Protein AF-A0A850YZL7-F1 (afdb_monomer)

Mean predicted aligned error: 9.6 Å

Secondary structure (DSSP, 8-state):
-EEEE--EEEPSTT-SEEEE-IIIIIHHHHHHHHHHHHHHH-TTSSTT-PPP-EEEE-TT-HHHHHHHHHHHHHHHS---GGG---TTSPPP---PPPP---EE-----

Structure (mmCIF, N/CA/C/O backbone):
data_AF-A0A850YZL7-F1
#
_entry.id   AF-A0A850YZL7-F1
#
loop_
_atom_site.group_PDB
_atom_site.id
_atom_site.type_symbol
_atom_site.label_atom_id
_atom_site.label_alt_id
_atom_site.label_comp_id
_atom_site.label_asym_id
_atom_site.label_entity_id
_atom_site.label_seq_id
_atom_site.pdbx_PDB_ins_code
_atom_site.Cartn_x
_atom_site.Cartn_y
_atom_site.Cartn_z
_atom_site.occupancy
_atom_site.B_iso_or_equiv
_atom_site.auth_seq_id
_atom_site.auth_comp_id
_atom_site.auth_asym_id
_atom_site.auth_atom_id
_atom_site.pdbx_PDB_model_num
ATOM 1 N N . LEU A 1 1 ? 0.136 -0.965 9.111 1.00 85.75 1 LEU A N 1
ATOM 2 C CA . LEU A 1 1 ? 0.917 -1.963 8.338 1.00 85.75 1 LEU A CA 1
ATOM 3 C C . LEU A 1 1 ? 1.498 -1.295 7.098 1.00 85.75 1 LEU A C 1
ATOM 5 O O . LEU A 1 1 ? 0.964 -0.276 6.669 1.00 85.75 1 LEU A O 1
ATOM 9 N N . VAL A 1 2 ? 2.562 -1.847 6.523 1.00 87.75 2 VAL A N 1
ATOM 10 C CA . VAL A 1 2 ? 3.141 -1.375 5.255 1.00 87.75 2 VAL A CA 1
ATOM 11 C C . VAL A 1 2 ? 3.060 -2.473 4.200 1.00 87.75 2 VAL A C 1
ATOM 13 O O . VAL A 1 2 ? 3.329 -3.627 4.516 1.00 87.75 2 VAL A O 1
ATOM 16 N N . GLY A 1 3 ? 2.711 -2.114 2.965 1.00 89.19 3 GLY A N 1
ATOM 17 C CA . GLY A 1 3 ? 2.728 -2.998 1.797 1.00 89.19 3 GLY A CA 1
ATOM 18 C C . GLY A 1 3 ? 3.768 -2.560 0.765 1.00 89.19 3 GLY A C 1
ATOM 19 O O . GLY A 1 3 ? 3.751 -1.404 0.349 1.00 89.19 3 GLY A O 1
ATOM 20 N N . LEU A 1 4 ? 4.646 -3.467 0.334 1.00 88.12 4 LEU A N 1
ATOM 21 C CA . LEU A 1 4 ? 5.636 -3.251 -0.726 1.00 88.12 4 LEU A CA 1
ATOM 22 C C . LEU A 1 4 ? 5.259 -4.080 -1.960 1.00 88.12 4 LEU A C 1
ATOM 24 O O . LEU A 1 4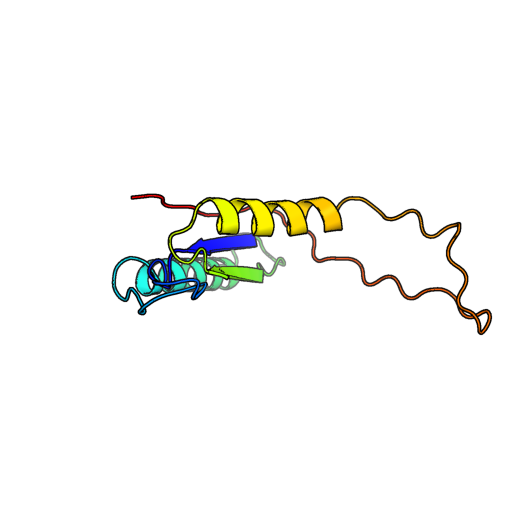 ? 5.424 -5.304 -1.966 1.00 88.12 4 LEU A O 1
ATOM 28 N N . PHE A 1 5 ? 4.785 -3.419 -3.018 1.00 88.00 5 PHE A N 1
ATOM 29 C CA . PHE A 1 5 ? 4.348 -4.092 -4.247 1.00 88.00 5 PHE A CA 1
ATOM 30 C C . PHE A 1 5 ? 5.051 -3.527 -5.487 1.00 88.00 5 PHE A C 1
ATOM 32 O O . PHE A 1 5 ? 5.361 -2.339 -5.527 1.00 88.00 5 PHE A O 1
ATOM 39 N N . PRO A 1 6 ? 5.339 -4.347 -6.514 1.00 86.88 6 PRO A N 1
ATOM 40 C CA . PRO A 1 6 ? 5.859 -3.868 -7.792 1.00 86.88 6 PRO A CA 1
ATOM 41 C C . PRO A 1 6 ? 4.695 -3.403 -8.675 1.00 86.88 6 PRO A C 1
ATOM 43 O O . PRO A 1 6 ? 4.264 -4.124 -9.580 1.00 86.88 6 PRO A O 1
ATOM 46 N N . VAL A 1 7 ? 4.148 -2.223 -8.372 1.00 88.94 7 VAL A N 1
ATOM 47 C CA . VAL A 1 7 ? 3.042 -1.622 -9.135 1.00 88.94 7 VAL A CA 1
ATOM 48 C C . VAL A 1 7 ? 3.537 -1.180 -10.506 1.00 88.94 7 VAL A C 1
ATOM 50 O O . VAL A 1 7 ? 2.853 -1.419 -11.501 1.00 88.94 7 VAL A O 1
ATOM 53 N N . HIS A 1 8 ? 4.755 -0.643 -10.576 1.00 88.75 8 HIS A N 1
ATOM 54 C CA . HIS A 1 8 ? 5.428 -0.353 -11.837 1.00 88.75 8 HIS A CA 1
ATOM 55 C C . HIS A 1 8 ? 6.567 -1.343 -12.142 1.00 88.75 8 HIS A C 1
ATOM 57 O O . HIS A 1 8 ? 7.163 -1.998 -11.272 1.00 88.75 8 HIS A O 1
ATOM 63 N N . ALA A 1 9 ? 6.878 -1.466 -13.430 1.00 86.12 9 ALA A N 1
ATOM 64 C CA . ALA A 1 9 ? 8.096 -2.086 -13.920 1.00 86.12 9 ALA A CA 1
ATOM 65 C C . ALA A 1 9 ? 9.323 -1.224 -13.584 1.00 86.12 9 ALA A C 1
ATOM 67 O O . ALA A 1 9 ? 9.211 -0.063 -13.189 1.00 86.12 9 ALA A O 1
ATOM 68 N N . LYS A 1 10 ? 10.513 -1.788 -13.784 1.00 84.88 10 LYS A N 1
ATOM 69 C CA . LYS A 1 10 ? 11.754 -1.020 -13.717 1.00 84.88 10 LYS A CA 1
ATOM 70 C C . LYS A 1 10 ? 11.783 -0.035 -14.8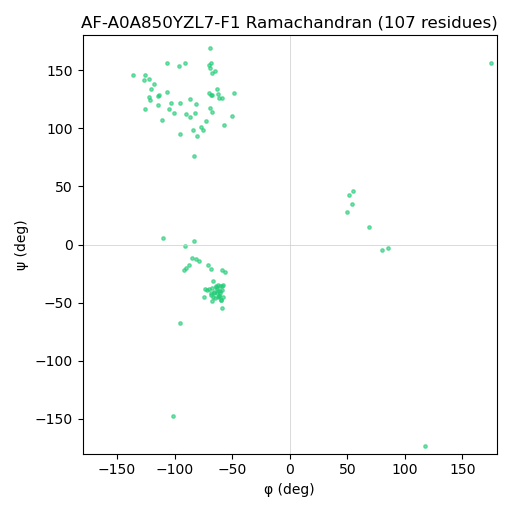88 1.00 84.88 10 LYS A C 1
ATOM 72 O O . LYS A 1 10 ? 11.571 -0.444 -16.025 1.00 84.88 10 LYS A O 1
ATOM 77 N N . GLY A 1 11 ? 12.029 1.243 -14.607 1.00 84.62 11 GLY A N 1
ATOM 78 C CA . GLY A 1 11 ? 12.176 2.255 -15.653 1.00 84.62 11 GLY A CA 1
ATOM 79 C C . GLY A 1 11 ? 13.466 2.079 -16.460 1.00 84.62 11 GLY A C 1
ATOM 80 O O . GLY A 1 11 ? 14.458 1.527 -15.974 1.00 84.62 11 GLY A O 1
ATOM 81 N N . GLU A 1 12 ? 13.457 2.559 -17.703 1.00 86.06 12 GLU A N 1
ATOM 82 C CA . GLU A 1 12 ? 14.641 2.617 -18.564 1.00 86.06 12 GLU A CA 1
ATOM 83 C C . GLU A 1 12 ? 15.380 3.955 -18.423 1.00 86.06 12 GLU A C 1
ATOM 85 O O . GLU A 1 12 ? 14.787 4.975 -18.077 1.00 86.06 12 GLU A O 1
ATOM 90 N N . ARG A 1 13 ? 16.682 3.973 -18.746 1.00 81.75 13 ARG A N 1
ATOM 91 C CA . ARG A 1 13 ? 17.477 5.204 -18.959 1.00 81.75 13 ARG A CA 1
ATOM 92 C C . ARG A 1 13 ? 17.380 6.247 -17.830 1.00 81.75 13 ARG A C 1
ATOM 94 O O . ARG A 1 13 ? 17.286 7.442 -18.082 1.00 81.75 13 ARG A O 1
ATOM 101 N N . GLY A 1 14 ? 17.433 5.794 -16.578 1.00 76.75 14 GLY A N 1
ATOM 102 C CA . GLY A 1 14 ? 17.444 6.673 -15.401 1.00 76.75 14 GLY A CA 1
ATOM 103 C C . GLY A 1 14 ? 16.061 7.111 -14.915 1.00 76.75 14 GLY A C 1
ATOM 104 O O . GLY A 1 14 ? 15.973 7.741 -13.863 1.00 76.75 14 GLY A O 1
ATOM 105 N N . VAL A 1 15 ? 14.982 6.728 -15.606 1.00 84.19 15 VAL A N 1
ATOM 106 C CA . VAL A 1 15 ? 13.620 6.913 -15.098 1.00 84.19 15 VAL A CA 1
ATOM 107 C C . VAL A 1 15 ? 13.401 5.958 -13.913 1.00 84.19 15 VAL A C 1
ATOM 109 O O . VAL A 1 15 ? 13.714 4.769 -14.021 1.00 84.19 15 VAL A O 1
ATOM 112 N N . PRO A 1 16 ? 12.894 6.440 -12.763 1.00 76.50 16 PRO A N 1
ATOM 113 C CA . PRO A 1 16 ? 12.796 5.630 -11.551 1.00 76.50 16 PRO A CA 1
ATOM 114 C C . PRO A 1 16 ? 11.867 4.417 -11.702 1.00 76.50 16 PRO A C 1
ATOM 116 O O . PRO A 1 16 ? 12.220 3.333 -11.230 1.00 76.50 16 PRO A O 1
ATOM 119 N N . CYS A 1 17 ? 10.745 4.579 -12.411 1.00 87.12 17 CYS A N 1
ATOM 120 C CA . CYS A 1 17 ? 9.693 3.577 -12.587 1.00 87.12 17 CYS A CA 1
ATOM 121 C C . CYS A 1 17 ? 9.230 3.531 -14.053 1.00 87.12 17 CYS A C 1
ATOM 123 O O . CYS A 1 17 ? 9.254 4.546 -14.745 1.00 87.12 17 CYS A O 1
ATOM 125 N N . GLY A 1 18 ? 8.872 2.341 -14.531 1.00 87.25 18 GLY A N 1
ATOM 126 C CA . GLY A 1 18 ? 8.415 2.073 -15.897 1.00 87.25 18 GLY A CA 1
ATOM 127 C C . GLY A 1 18 ? 6.897 1.929 -15.978 1.00 87.25 18 GLY A C 1
ATOM 128 O O . GLY A 1 18 ? 6.169 2.554 -15.218 1.00 87.25 18 GLY A O 1
ATOM 129 N N . GLU A 1 19 ? 6.409 1.090 -16.888 1.00 88.62 19 GLU A N 1
ATOM 130 C CA . GLU A 1 19 ? 4.970 0.882 -17.089 1.00 88.62 19 GLU A CA 1
ATOM 131 C C . GLU A 1 19 ? 4.276 0.172 -15.916 1.00 88.62 19 GLU A C 1
ATOM 133 O O . GLU A 1 19 ? 4.890 -0.580 -15.157 1.00 88.62 19 GLU A O 1
ATOM 138 N N . LEU A 1 20 ? 2.962 0.377 -15.799 1.00 86.94 20 LEU A N 1
ATOM 139 C CA . LEU A 1 20 ? 2.116 -0.259 -14.791 1.00 86.94 20 LEU A CA 1
ATOM 140 C C . LEU A 1 20 ? 1.968 -1.771 -15.021 1.00 86.94 20 LEU A C 1
ATOM 142 O O . LEU A 1 20 ? 1.534 -2.225 -16.080 1.00 86.94 20 LEU A O 1
ATOM 146 N N . LYS A 1 21 ? 2.219 -2.558 -13.973 1.00 81.62 21 LYS A N 1
ATOM 147 C CA . LYS A 1 21 ? 2.011 -4.010 -13.934 1.00 81.62 21 LYS A CA 1
ATOM 148 C C . LYS A 1 21 ? 0.646 -4.339 -13.326 1.00 81.62 21 LYS A C 1
ATOM 150 O O . LYS A 1 21 ? 0.509 -4.472 -12.109 1.00 81.62 21 LYS A O 1
ATOM 155 N N . LYS A 1 22 ? -0.359 -4.537 -14.184 1.00 76.69 22 LYS A N 1
ATOM 156 C CA . LYS A 1 22 ? -1.737 -4.853 -13.760 1.00 76.69 22 LYS A CA 1
ATOM 157 C C . LYS A 1 22 ? -1.820 -6.133 -12.918 1.00 76.69 22 LYS A C 1
ATOM 159 O O . LYS A 1 22 ? -2.276 -6.089 -11.783 1.00 76.69 22 LYS A O 1
ATOM 164 N N . GLU A 1 23 ? -1.304 -7.253 -13.421 1.00 71.62 23 GLU A N 1
ATOM 165 C CA . GLU A 1 23 ? -1.561 -8.549 -12.774 1.00 71.62 23 GLU A CA 1
ATOM 166 C C . GLU A 1 23 ? -0.785 -8.781 -11.474 1.00 71.62 23 GLU A C 1
ATOM 168 O O . GLU A 1 23 ? -1.334 -9.253 -10.486 1.00 71.62 23 GLU A O 1
ATOM 173 N N . LYS A 1 24 ? 0.515 -8.471 -11.455 1.00 72.38 24 LYS A N 1
ATOM 174 C CA . LYS A 1 24 ? 1.385 -8.751 -10.298 1.00 72.38 24 LYS A CA 1
ATOM 175 C C . LYS A 1 24 ? 1.474 -7.588 -9.306 1.00 72.38 24 LYS A C 1
ATOM 177 O O . LYS A 1 24 ? 1.856 -7.823 -8.158 1.00 72.38 24 LYS A O 1
ATOM 182 N N . GLY A 1 25 ? 1.179 -6.367 -9.747 1.00 79.06 25 GLY A N 1
ATOM 183 C CA . GLY A 1 25 ? 1.237 -5.156 -8.934 1.00 79.06 25 GLY A CA 1
ATOM 184 C C . GLY A 1 25 ? -0.129 -4.810 -8.359 1.00 79.06 25 GLY A C 1
ATOM 185 O O . GLY A 1 25 ? -0.342 -4.934 -7.154 1.00 79.06 25 GLY A O 1
ATOM 186 N N . ILE A 1 26 ? -1.065 -4.433 -9.236 1.00 86.75 26 ILE A N 1
ATOM 187 C CA . ILE A 1 26 ? -2.383 -3.926 -8.829 1.00 86.75 26 ILE A CA 1
ATOM 188 C C . ILE A 1 26 ? -3.209 -4.988 -8.103 1.00 86.75 26 ILE A C 1
ATOM 190 O O . ILE A 1 26 ? -3.708 -4.694 -7.023 1.00 86.75 26 ILE A O 1
ATOM 194 N N . HIS A 1 27 ? -3.286 -6.227 -8.603 1.00 89.25 27 HIS A N 1
ATOM 195 C CA . HIS A 1 27 ? -4.082 -7.258 -7.916 1.00 89.25 27 HIS A CA 1
ATOM 196 C C . HIS A 1 27 ? -3.588 -7.537 -6.488 1.00 89.25 27 HIS A C 1
ATOM 198 O O . HIS A 1 27 ? -4.388 -7.786 -5.594 1.00 89.25 27 HIS A O 1
ATOM 204 N N . ARG A 1 28 ? -2.270 -7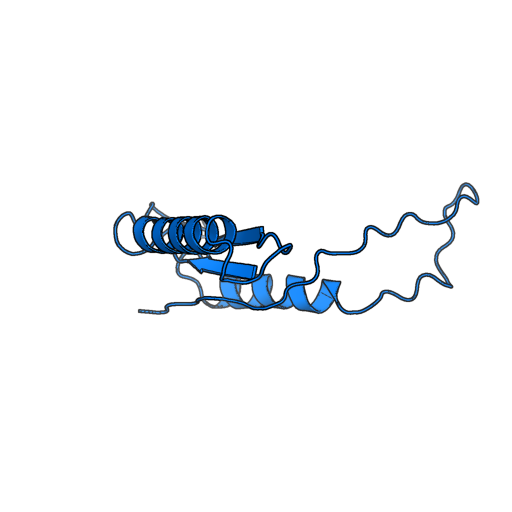.486 -6.242 1.00 87.88 28 ARG A N 1
ATOM 205 C CA . ARG A 1 28 ? -1.712 -7.709 -4.895 1.00 87.88 28 ARG A CA 1
ATOM 206 C C . ARG A 1 28 ? -1.965 -6.527 -3.966 1.00 87.88 28 ARG A C 1
ATOM 208 O O . ARG A 1 28 ? -2.269 -6.728 -2.793 1.00 87.88 28 ARG A O 1
ATOM 215 N N . LEU A 1 29 ? -1.866 -5.315 -4.507 1.00 90.12 29 LEU A N 1
ATOM 216 C CA . LEU A 1 29 ? -2.223 -4.086 -3.807 1.00 90.12 29 LEU A CA 1
ATOM 217 C C . LEU A 1 29 ? -3.700 -4.110 -3.393 1.00 90.12 29 LEU A C 1
ATOM 219 O O . LEU A 1 29 ? -4.017 -3.860 -2.231 1.00 90.12 29 LEU A O 1
ATOM 223 N N . GLU A 1 30 ? -4.589 -4.463 -4.319 1.00 92.06 30 GLU A N 1
ATOM 224 C CA . GLU A 1 30 ? -6.027 -4.557 -4.070 1.00 92.06 30 GLU A CA 1
ATOM 225 C C . GLU A 1 30 ? -6.355 -5.674 -3.074 1.00 92.06 30 GLU A C 1
ATOM 227 O O . GLU A 1 30 ? -7.115 -5.444 -2.138 1.00 92.06 30 GLU A O 1
ATOM 232 N N . ALA A 1 31 ? -5.712 -6.841 -3.189 1.00 91.94 31 ALA A N 1
ATOM 233 C CA . ALA A 1 31 ? -5.881 -7.935 -2.236 1.00 91.94 31 ALA A CA 1
ATOM 234 C C . ALA A 1 31 ? -5.501 -7.530 -0.801 1.00 91.94 31 ALA A C 1
ATOM 236 O O . ALA A 1 31 ? -6.188 -7.910 0.146 1.00 91.94 31 ALA A O 1
ATOM 237 N N . MET A 1 32 ? -4.442 -6.733 -0.622 1.00 91.88 32 MET A N 1
ATOM 238 C CA . MET A 1 32 ? -4.069 -6.216 0.698 1.00 91.88 32 MET A CA 1
ATOM 239 C C . MET A 1 32 ? -5.110 -5.235 1.245 1.00 91.88 32 MET A C 1
ATOM 241 O O . MET A 1 32 ? -5.471 -5.333 2.417 1.00 91.88 32 MET A O 1
ATOM 245 N N . LEU A 1 33 ? -5.594 -4.304 0.416 1.00 93.12 33 LEU A N 1
ATOM 246 C CA . LEU A 1 33 ? -6.645 -3.364 0.818 1.00 93.12 33 LEU A CA 1
ATOM 247 C C . LEU A 1 33 ? -7.929 -4.101 1.197 1.00 93.12 33 LEU A C 1
ATOM 249 O O . LEU A 1 33 ? -8.511 -3.816 2.240 1.00 93.12 33 LEU A O 1
ATOM 253 N N . TYR A 1 34 ? -8.320 -5.083 0.387 1.00 94.44 34 TYR A N 1
ATOM 254 C CA . TYR A 1 34 ? -9.478 -5.925 0.645 1.00 94.44 34 TYR A CA 1
ATOM 255 C C . TYR A 1 34 ? -9.333 -6.687 1.964 1.00 94.44 34 TYR A C 1
ATOM 257 O O . TYR A 1 34 ? -10.234 -6.641 2.794 1.00 94.44 34 TYR A O 1
ATOM 265 N N . ALA A 1 35 ? -8.188 -7.331 2.208 1.00 93.25 35 ALA A N 1
ATOM 266 C CA . ALA A 1 35 ? -7.957 -8.068 3.449 1.00 93.25 35 ALA A CA 1
ATOM 267 C C . ALA A 1 35 ? -8.042 -7.164 4.690 1.00 93.25 35 ALA A C 1
ATOM 269 O O . ALA A 1 35 ? -8.645 -7.542 5.690 1.00 93.25 35 ALA A O 1
ATOM 270 N N . VAL A 1 36 ? -7.475 -5.957 4.624 1.00 93.06 36 VAL A N 1
ATOM 271 C CA . VAL A 1 36 ? -7.532 -4.983 5.728 1.00 93.06 36 VAL A CA 1
ATOM 272 C C . VAL A 1 36 ? -8.957 -4.502 5.971 1.00 93.06 36 VAL A C 1
ATOM 274 O O . VAL A 1 36 ? -9.372 -4.383 7.120 1.00 93.06 36 VAL A O 1
ATOM 277 N N . ASP A 1 37 ? -9.713 -4.255 4.904 1.00 93.69 37 ASP A N 1
ATOM 278 C CA . ASP A 1 37 ? -11.121 -3.880 4.994 1.00 93.69 37 ASP A CA 1
ATOM 279 C C . ASP A 1 37 ? -11.970 -5.001 5.614 1.00 93.69 37 ASP A C 1
ATOM 281 O O . ASP A 1 37 ? -12.793 -4.725 6.483 1.00 93.69 37 ASP A O 1
ATOM 285 N N . GLN A 1 38 ? -11.726 -6.264 5.245 1.00 94.38 38 GLN A N 1
ATOM 286 C CA . GLN A 1 38 ? -12.399 -7.406 5.872 1.00 94.38 38 GLN A CA 1
ATOM 287 C C . GLN A 1 38 ? -12.065 -7.516 7.365 1.00 94.38 38 GLN A C 1
ATOM 289 O O . GLN A 1 38 ? -12.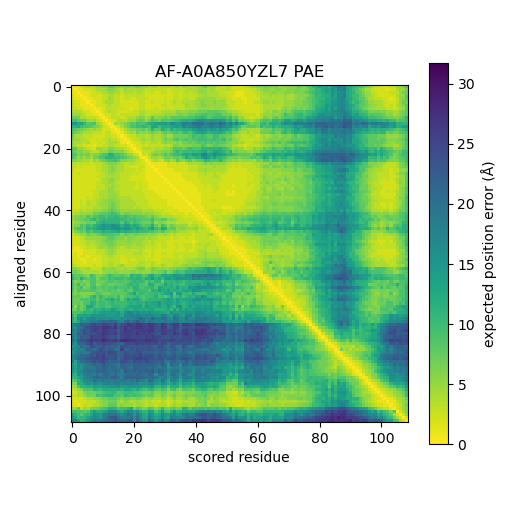980 -7.660 8.168 1.00 94.38 38 GLN A O 1
ATOM 294 N N . ILE A 1 39 ? -10.791 -7.372 7.752 1.00 92.75 39 ILE A N 1
ATOM 295 C CA . ILE A 1 39 ? -10.387 -7.410 9.169 1.00 92.75 39 ILE A CA 1
ATOM 296 C C . ILE A 1 39 ? -11.051 -6.277 9.958 1.00 92.75 39 ILE A C 1
ATOM 298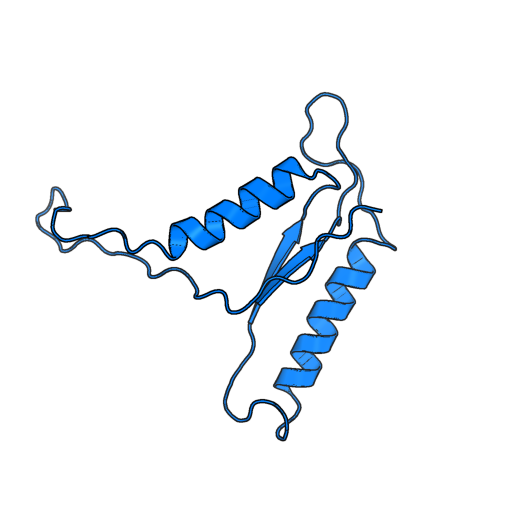 O O . ILE A 1 39 ? -11.568 -6.511 11.039 1.00 92.75 39 ILE A O 1
ATOM 302 N N . ASN A 1 40 ? -11.078 -5.056 9.418 1.00 92.94 40 ASN A N 1
ATOM 303 C CA . ASN A 1 40 ? -11.679 -3.908 10.103 1.00 92.94 40 ASN A CA 1
ATOM 304 C C . ASN A 1 40 ? -13.212 -4.001 10.228 1.00 92.94 40 ASN A C 1
ATOM 306 O O . ASN A 1 40 ? -13.794 -3.292 11.049 1.00 92.94 40 ASN A O 1
ATOM 310 N N . LYS A 1 41 ? -13.869 -4.812 9.389 1.00 92.25 41 LYS A N 1
ATOM 311 C CA . LYS A 1 41 ? -15.322 -5.043 9.414 1.00 92.25 41 LYS A CA 1
ATOM 312 C C . LYS A 1 41 ? -15.731 -6.203 10.314 1.00 92.25 41 LYS A C 1
ATOM 314 O O . LYS A 1 41 ? -16.900 -6.268 10.689 1.00 92.25 41 LYS A O 1
ATOM 319 N N . ASP A 1 42 ? -14.809 -7.106 10.621 1.00 93.19 42 ASP A N 1
ATOM 320 C CA . ASP A 1 42 ? -15.066 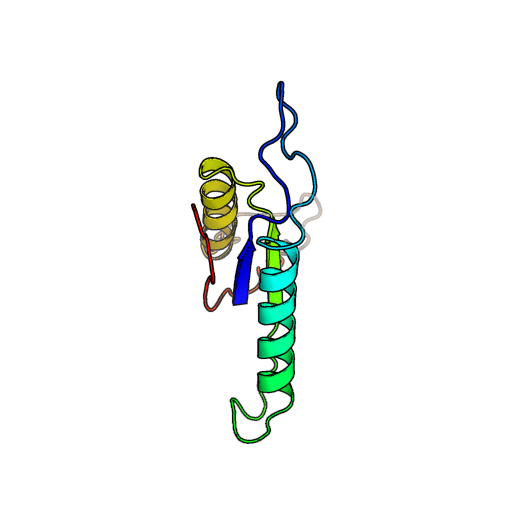-8.272 11.451 1.00 93.19 42 ASP A CA 1
ATOM 321 C C . ASP A 1 42 ? -14.991 -7.888 12.944 1.00 93.19 42 ASP A C 1
ATOM 323 O O . ASP A 1 42 ? -13.920 -7.525 13.430 1.00 93.19 42 ASP A O 1
ATOM 327 N N . PRO A 1 43 ? -16.106 -7.940 13.695 1.00 88.69 43 PRO A N 1
ATOM 328 C CA . PRO A 1 43 ? -16.113 -7.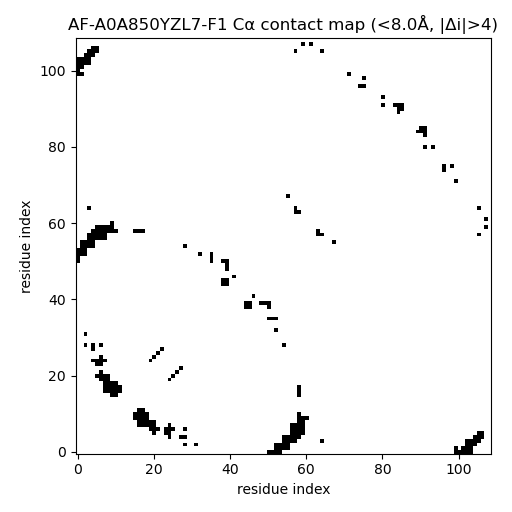587 15.112 1.00 88.69 43 PRO A CA 1
ATOM 329 C C . PRO A 1 43 ? -15.387 -8.611 15.999 1.00 88.69 43 PRO A C 1
ATOM 331 O O . PRO A 1 43 ? -15.032 -8.269 17.129 1.00 88.69 43 PRO A O 1
ATOM 334 N N . ASP A 1 44 ? -15.150 -9.832 15.510 1.00 92.62 44 ASP A N 1
ATOM 335 C CA . ASP A 1 44 ? -14.462 -10.897 16.246 1.00 92.62 44 ASP A CA 1
ATOM 336 C C . ASP A 1 44 ? -12.932 -10.828 16.062 1.00 92.62 44 ASP A C 1
ATOM 338 O O . ASP A 1 44 ? -12.170 -11.374 16.869 1.00 92.62 44 ASP A O 1
ATOM 342 N N . LEU A 1 45 ? -12.454 -10.108 15.039 1.00 86.38 45 LEU A N 1
ATOM 343 C CA . LEU A 1 45 ? -11.034 -9.880 14.772 1.00 86.38 45 LEU A CA 1
ATOM 344 C C . LEU A 1 45 ? -10.621 -8.457 15.164 1.00 86.38 45 LEU A C 1
ATOM 346 O O . LEU A 1 45 ? -11.026 -7.480 14.552 1.00 86.38 45 LEU A O 1
ATOM 350 N N . LEU A 1 46 ? -9.721 -8.338 16.147 1.00 83.69 46 LEU A N 1
ATOM 351 C CA . LEU A 1 46 ? -9.149 -7.050 16.578 1.00 83.69 46 LEU A CA 1
ATOM 352 C C . LEU A 1 46 ? -10.212 -6.000 16.970 1.00 83.69 46 LEU A C 1
ATOM 354 O O . LEU A 1 46 ? -10.111 -4.828 16.606 1.00 83.69 46 LEU A O 1
ATOM 358 N N . ALA A 1 47 ? -11.207 -6.408 17.764 1.00 82.81 47 ALA A N 1
ATOM 359 C CA . ALA A 1 47 ? -12.262 -5.525 18.259 1.00 82.81 47 ALA A CA 1
ATOM 360 C C . ALA A 1 47 ? -11.704 -4.213 18.855 1.00 82.81 47 ALA A C 1
ATOM 362 O O . ALA A 1 47 ? -10.821 -4.226 19.717 1.00 82.81 47 ALA A O 1
ATOM 363 N N . ASN A 1 48 ? -12.262 -3.077 18.421 1.00 86.44 48 ASN A N 1
ATOM 364 C CA . ASN A 1 48 ? -11.852 -1.708 18.782 1.00 86.44 48 ASN A CA 1
ATOM 365 C C . ASN A 1 48 ? -10.484 -1.245 18.241 1.00 86.44 48 ASN A C 1
ATOM 367 O O . ASN A 1 48 ? -9.959 -0.230 18.706 1.00 86.44 48 ASN A O 1
ATOM 371 N N . ILE A 1 49 ? -9.902 -1.939 17.260 1.00 88.56 49 ILE A N 1
ATOM 372 C CA . ILE A 1 49 ? -8.664 -1.521 16.592 1.00 88.56 49 ILE A CA 1
ATOM 373 C C . ILE A 1 49 ? -8.931 -1.364 15.095 1.00 88.56 49 ILE A C 1
ATOM 375 O O . ILE A 1 49 ? -9.330 -2.307 14.425 1.00 88.56 49 ILE A O 1
ATOM 379 N N . THR A 1 50 ? -8.648 -0.183 14.540 1.00 88.00 50 THR A N 1
ATOM 380 C CA . THR A 1 50 ? -8.655 0.023 13.085 1.00 88.00 50 THR A CA 1
ATOM 381 C C . THR A 1 50 ? -7.247 -0.138 12.527 1.00 88.00 50 THR A C 1
ATOM 383 O O . THR A 1 50 ? -6.319 0.586 12.899 1.00 88.00 50 THR A O 1
ATOM 386 N N . LEU A 1 51 ? -7.078 -1.071 11.597 1.00 90.25 51 LEU A N 1
ATOM 387 C CA . LEU A 1 51 ? -5.844 -1.249 10.850 1.00 90.25 51 LEU A CA 1
ATOM 388 C C . LEU A 1 51 ? -5.765 -0.247 9.698 1.00 90.25 51 LEU A C 1
ATOM 390 O O . LEU A 1 51 ? -6.591 -0.250 8.787 1.00 90.25 51 LEU A O 1
ATOM 394 N N . GLY A 1 52 ? -4.714 0.569 9.714 1.00 89.88 52 GLY A N 1
ATOM 395 C CA . GLY A 1 52 ? -4.295 1.379 8.574 1.00 89.88 52 GLY A CA 1
ATOM 396 C C . GLY A 1 52 ? -3.197 0.700 7.754 1.00 89.88 52 GLY A C 1
ATOM 397 O O . GLY A 1 52 ? -2.382 -0.076 8.279 1.00 89.88 52 GLY A O 1
ATOM 398 N N . VAL A 1 53 ? -3.126 1.042 6.468 1.00 90.94 53 VAL A N 1
ATOM 399 C CA . VAL A 1 53 ? -2.057 0.600 5.567 1.00 90.94 53 VAL A CA 1
ATOM 400 C C . VAL A 1 53 ? -1.379 1.763 4.858 1.00 90.94 53 VAL A C 1
ATOM 402 O O . VAL A 1 53 ? -2.031 2.707 4.426 1.00 90.94 53 VAL A O 1
ATOM 405 N N . ARG A 1 54 ? -0.058 1.665 4.701 1.00 87.50 54 ARG A N 1
ATOM 406 C CA . ARG A 1 54 ? 0.739 2.506 3.801 1.00 87.50 54 ARG A CA 1
ATOM 407 C C . ARG A 1 54 ? 1.302 1.616 2.703 1.00 87.50 54 ARG A C 1
ATOM 409 O O . ARG A 1 54 ? 2.011 0.659 3.001 1.00 87.50 54 ARG A O 1
ATOM 416 N N . ILE A 1 55 ? 0.965 1.900 1.452 1.00 88.06 55 ILE A N 1
ATOM 417 C CA . ILE A 1 55 ? 1.417 1.104 0.311 1.00 88.06 55 ILE A CA 1
ATOM 418 C C . ILE A 1 55 ? 2.479 1.885 -0.446 1.00 88.06 55 ILE A C 1
ATOM 420 O O . ILE A 1 55 ? 2.284 3.061 -0.748 1.00 88.06 55 ILE A O 1
ATOM 424 N N . LEU A 1 56 ? 3.590 1.222 -0.744 1.00 87.31 56 LEU A N 1
ATOM 425 C CA . LEU A 1 56 ? 4.678 1.782 -1.523 1.00 87.31 56 LEU A CA 1
ATOM 426 C C . LEU A 1 56 ? 4.948 0.938 -2.756 1.00 87.31 56 LEU A C 1
ATOM 428 O O . LEU A 1 56 ? 4.926 -0.298 -2.721 1.00 87.31 56 LEU A O 1
ATOM 432 N N . ASP A 1 57 ? 5.260 1.639 -3.836 1.00 86.88 57 ASP A N 1
ATOM 433 C CA . ASP A 1 57 ? 5.703 1.014 -5.061 1.00 86.88 57 ASP A CA 1
ATOM 434 C C . ASP A 1 57 ? 7.216 0.784 -5.047 1.00 86.88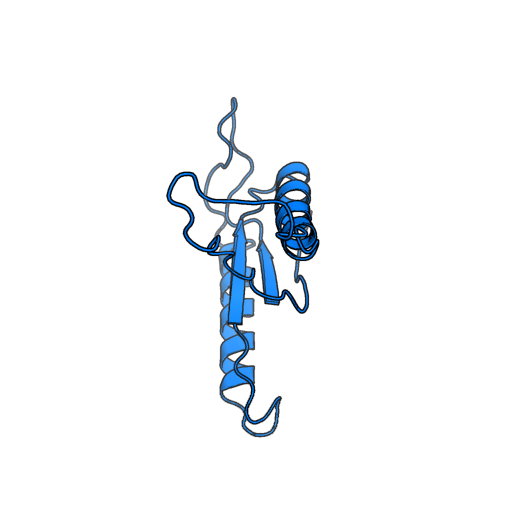 57 ASP A C 1
ATOM 436 O O . ASP A 1 57 ? 8.014 1.698 -4.848 1.00 86.88 57 ASP A O 1
ATOM 440 N N . THR A 1 58 ? 7.602 -0.465 -5.276 1.00 84.62 58 THR A N 1
ATOM 441 C CA . THR A 1 58 ? 9.005 -0.888 -5.364 1.00 84.62 58 THR A CA 1
ATOM 442 C C . THR A 1 58 ? 9.592 -0.694 -6.761 1.00 84.62 58 THR A C 1
ATOM 444 O O . THR A 1 58 ? 10.799 -0.854 -6.938 1.00 84.62 58 THR A O 1
ATOM 447 N N . CYS A 1 59 ? 8.761 -0.411 -7.772 1.00 84.12 59 CYS A N 1
ATOM 448 C CA . CYS A 1 59 ? 9.154 -0.262 -9.177 1.00 84.12 59 CYS A CA 1
ATOM 449 C C . CYS A 1 59 ? 10.014 -1.424 -9.704 1.00 84.12 59 CYS A C 1
ATOM 451 O O . CYS A 1 59 ? 10.845 -1.253 -10.595 1.00 84.12 59 CYS A O 1
ATOM 453 N N . SER A 1 60 ? 9.838 -2.626 -9.135 1.00 78.56 60 SER A N 1
ATOM 454 C CA . SER A 1 60 ? 10.672 -3.806 -9.410 1.00 78.56 60 SER A CA 1
ATOM 455 C C . SER A 1 60 ? 12.184 -3.550 -9.211 1.00 78.56 60 SER A C 1
ATOM 457 O O . SER A 1 60 ? 13.005 -4.062 -9.975 1.00 78.56 60 SER A O 1
ATOM 459 N N . ARG A 1 61 ? 12.560 -2.716 -8.229 1.00 76.25 61 ARG A N 1
ATOM 460 C CA . ARG A 1 61 ? 13.949 -2.380 -7.881 1.00 76.25 61 ARG A CA 1
ATOM 461 C C . ARG A 1 61 ? 14.216 -2.652 -6.400 1.00 76.25 61 ARG A C 1
ATOM 463 O O . ARG A 1 61 ? 13.690 -1.960 -5.532 1.00 76.25 61 ARG A O 1
ATOM 470 N N . ASP A 1 62 ? 15.116 -3.588 -6.120 1.00 70.00 62 ASP A N 1
ATOM 471 C CA . ASP A 1 62 ? 15.434 -4.001 -4.743 1.00 70.00 62 ASP A CA 1
ATOM 472 C C . ASP A 1 62 ? 16.026 -2.860 -3.899 1.00 70.00 62 ASP A C 1
ATOM 474 O O . ASP A 1 62 ? 15.712 -2.726 -2.718 1.00 70.00 62 ASP A O 1
ATOM 478 N N . THR A 1 63 ? 16.817 -1.971 -4.515 1.00 65.62 63 THR A N 1
ATOM 479 C CA . THR A 1 63 ? 17.387 -0.795 -3.833 1.00 65.62 63 THR A CA 1
ATOM 480 C C . THR A 1 63 ? 16.307 0.176 -3.357 1.00 65.62 63 THR A C 1
ATOM 482 O O . THR A 1 63 ? 16.432 0.739 -2.277 1.00 65.62 63 THR A O 1
ATOM 485 N N . TYR A 1 64 ? 15.220 0.327 -4.123 1.00 68.81 64 TYR A N 1
ATOM 486 C CA . TYR A 1 64 ? 14.085 1.167 -3.736 1.00 68.81 64 TYR A CA 1
ATOM 487 C C . TYR A 1 64 ? 13.341 0.564 -2.545 1.00 68.81 64 TYR A C 1
ATOM 489 O O . TYR A 1 64 ? 13.012 1.274 -1.601 1.00 68.81 64 TYR A O 1
ATOM 497 N N . ALA A 1 65 ? 13.109 -0.752 -2.554 1.00 66.62 65 ALA A N 1
ATOM 498 C CA . ALA A 1 65 ? 12.466 -1.431 -1.432 1.00 66.62 65 ALA A CA 1
ATOM 499 C C . ALA A 1 65 ? 13.281 -1.286 -0.132 1.00 66.62 65 ALA A C 1
ATOM 501 O O . ALA A 1 65 ? 12.703 -1.057 0.935 1.00 66.62 65 ALA A O 1
ATOM 502 N N . LEU A 1 66 ? 14.615 -1.370 -0.221 1.00 68.75 66 LEU A N 1
ATOM 503 C CA . LEU A 1 66 ? 15.514 -1.181 0.918 1.00 68.75 66 LEU A CA 1
ATOM 504 C C . LEU A 1 66 ? 15.507 0.264 1.439 1.00 68.75 66 LEU A C 1
ATOM 506 O O . LEU A 1 66 ? 15.346 0.463 2.642 1.00 68.75 66 LEU A O 1
ATOM 510 N N . GLU A 1 67 ? 15.640 1.263 0.560 1.00 71.88 67 GLU A N 1
ATOM 511 C CA . GLU A 1 67 ? 15.606 2.684 0.948 1.00 71.88 67 GLU A CA 1
ATOM 512 C C . GLU A 1 67 ? 14.292 3.046 1.646 1.00 71.88 67 GLU A C 1
ATOM 514 O O . GLU A 1 67 ? 14.299 3.649 2.720 1.00 71.88 67 GLU A O 1
ATOM 519 N N . GLN A 1 68 ? 13.167 2.596 1.088 1.00 70.00 68 GLN A N 1
ATOM 520 C CA . GLN A 1 68 ? 11.849 2.800 1.685 1.00 70.00 68 GLN A CA 1
ATOM 521 C C . GLN A 1 68 ? 11.725 2.115 3.052 1.00 70.00 68 GLN A C 1
ATOM 523 O O . GLN A 1 68 ? 11.185 2.693 3.995 1.00 70.00 68 GLN A O 1
ATOM 528 N N . SER A 1 69 ? 12.275 0.905 3.188 1.00 72.12 69 SER A N 1
ATOM 529 C CA . SER A 1 69 ? 12.284 0.184 4.465 1.00 72.12 69 SER A CA 1
ATOM 530 C C . SER A 1 69 ? 13.108 0.910 5.533 1.00 72.12 69 SER A C 1
ATOM 532 O O . SER A 1 69 ? 12.711 0.948 6.700 1.00 72.12 69 SER A O 1
ATOM 534 N N . LEU A 1 70 ? 14.224 1.534 5.140 1.00 72.44 70 LEU A N 1
ATOM 535 C CA . LEU A 1 70 ? 15.093 2.284 6.046 1.00 72.44 70 LEU A CA 1
ATOM 536 C C . LEU A 1 70 ? 14.419 3.557 6.575 1.00 72.44 70 LEU A C 1
ATOM 538 O O . LEU A 1 70 ? 14.567 3.870 7.757 1.00 72.44 70 LEU A O 1
ATOM 542 N N . THR A 1 71 ? 13.628 4.249 5.747 1.00 69.12 71 THR A N 1
ATOM 543 C CA . THR A 1 71 ? 12.858 5.429 6.182 1.00 69.12 71 THR A CA 1
ATOM 544 C C . THR A 1 71 ? 11.894 5.095 7.326 1.00 69.12 71 THR A C 1
ATOM 546 O O . THR A 1 71 ? 11.727 5.901 8.240 1.00 69.12 71 THR A O 1
ATOM 549 N N . PHE A 1 72 ? 11.300 3.897 7.339 1.00 68.44 72 PHE A N 1
ATOM 550 C CA . PHE A 1 72 ? 10.401 3.491 8.426 1.00 68.44 72 PHE A CA 1
ATOM 551 C C . PHE A 1 72 ? 11.120 3.296 9.753 1.00 68.44 72 PHE A C 1
ATOM 553 O O . PHE A 1 72 ? 10.613 3.702 10.796 1.00 68.44 72 PHE A O 1
ATOM 560 N N . VAL A 1 73 ? 12.303 2.683 9.716 1.00 70.31 73 VAL A N 1
ATOM 561 C CA . VAL A 1 73 ? 13.093 2.435 10.925 1.00 70.31 73 VAL A CA 1
ATOM 562 C C . VAL A 1 73 ? 13.686 3.737 11.451 1.00 70.31 73 VAL A C 1
ATOM 564 O O . VAL A 1 73 ? 13.655 3.966 12.655 1.00 70.31 73 VAL A O 1
ATOM 567 N N . GLN A 1 74 ? 14.152 4.625 10.568 1.00 65.50 74 GLN A N 1
ATOM 568 C CA . GLN A 1 74 ? 14.656 5.946 10.957 1.00 65.50 74 GLN A CA 1
ATOM 569 C C . GLN A 1 74 ? 13.614 6.771 11.710 1.00 65.50 74 GLN A C 1
ATOM 571 O O . GLN A 1 74 ? 13.965 7.490 12.637 1.00 65.50 74 GLN A O 1
ATOM 576 N N . ALA A 1 75 ? 12.339 6.636 11.351 1.00 61.00 75 ALA A N 1
ATOM 577 C CA . ALA A 1 75 ? 11.256 7.314 12.045 1.00 61.00 75 ALA A CA 1
ATOM 578 C C . ALA A 1 75 ? 11.082 6.804 13.495 1.00 61.00 75 ALA A C 1
ATOM 580 O O . ALA A 1 75 ? 10.718 7.559 14.389 1.00 61.00 75 ALA A O 1
ATOM 581 N N . LEU A 1 76 ? 11.379 5.529 13.755 1.00 62.59 76 LEU A N 1
ATOM 582 C CA . LEU A 1 76 ? 11.294 4.933 15.094 1.00 62.59 76 LEU A CA 1
ATOM 583 C C . LEU A 1 76 ? 12.490 5.276 15.991 1.00 62.59 76 LEU A C 1
ATOM 585 O O . LEU A 1 76 ? 12.419 5.060 17.200 1.00 62.59 76 LEU A O 1
ATOM 589 N N . ILE A 1 77 ? 13.579 5.794 15.421 1.00 65.19 77 ILE A N 1
ATOM 590 C CA . ILE A 1 77 ? 14.697 6.328 16.193 1.00 65.19 77 ILE A CA 1
ATOM 591 C C . ILE A 1 77 ? 14.224 7.676 16.735 1.00 65.19 77 ILE A C 1
ATOM 593 O O . ILE A 1 77 ? 14.207 8.670 16.009 1.00 65.19 77 ILE A O 1
ATOM 597 N N . GLU A 1 78 ? 13.780 7.692 17.996 1.00 60.56 78 GLU A N 1
ATOM 598 C CA . GLU A 1 78 ? 13.425 8.922 18.700 1.00 60.56 78 GLU A CA 1
ATOM 599 C C . GLU A 1 78 ? 14.572 9.919 18.544 1.00 60.56 78 GLU A C 1
ATOM 601 O O . GLU A 1 78 ? 15.679 9.723 19.048 1.00 60.56 78 GLU A O 1
ATOM 606 N N . LYS A 1 79 ? 14.321 10.984 17.781 1.00 58.62 79 LYS A N 1
ATOM 607 C CA . LYS A 1 79 ? 15.251 12.096 17.708 1.00 58.62 79 LYS A CA 1
ATOM 608 C C . LYS A 1 79 ? 15.127 12.810 19.046 1.00 58.62 79 LYS A C 1
ATOM 610 O O . LYS A 1 79 ? 14.100 13.437 19.296 1.00 58.62 79 LYS A O 1
ATOM 615 N N . ASP A 1 80 ? 16.128 12.652 19.905 1.00 58.81 80 ASP A N 1
ATOM 616 C CA . ASP A 1 80 ? 16.180 13.334 21.193 1.00 58.81 80 ASP A CA 1
ATOM 617 C C . ASP A 1 80 ? 16.097 14.849 20.941 1.00 58.81 80 ASP A C 1
ATOM 619 O O . ASP A 1 80 ? 17.009 15.479 20.404 1.00 58.81 80 ASP A O 1
ATOM 623 N N . GLY A 1 81 ? 14.913 15.407 21.190 1.00 58.84 81 GLY A N 1
ATOM 624 C CA . GLY A 1 81 ? 14.562 16.791 20.880 1.00 58.84 81 GLY A CA 1
ATOM 625 C C . GLY A 1 81 ? 15.018 17.776 21.949 1.00 58.84 81 GLY A C 1
ATOM 626 O O . GLY A 1 81 ? 14.729 18.966 21.836 1.00 58.84 81 GLY A O 1
ATOM 627 N N . SER A 1 82 ? 15.709 17.281 22.979 1.00 63.44 82 SER A N 1
ATOM 628 C CA . SER A 1 82 ? 16.202 18.047 24.124 1.00 63.44 82 SER A CA 1
ATOM 629 C C . SER A 1 82 ? 17.153 19.187 23.732 1.00 63.44 82 SER A C 1
ATOM 631 O O . SER A 1 82 ? 17.244 20.171 24.466 1.00 63.44 82 SER A O 1
ATOM 633 N N . ASP A 1 83 ? 17.773 19.111 22.548 1.00 64.31 83 ASP A N 1
ATOM 634 C CA . ASP A 1 83 ? 18.743 20.098 22.051 1.00 64.31 83 ASP A CA 1
ATOM 635 C C . ASP A 1 83 ? 18.231 20.962 20.875 1.00 64.31 83 ASP A C 1
ATOM 637 O O . ASP A 1 83 ? 18.968 21.763 20.299 1.00 64.31 83 ASP A O 1
ATOM 641 N N . VAL A 1 84 ? 16.953 20.836 20.487 1.00 71.44 84 VAL A N 1
ATOM 642 C CA . VAL A 1 84 ? 16.382 21.603 19.365 1.00 71.44 84 VAL A CA 1
ATOM 643 C C . VAL A 1 84 ? 15.568 22.782 19.889 1.00 71.44 84 VAL A C 1
ATOM 645 O O . VAL A 1 84 ? 14.498 22.612 20.467 1.00 71.44 84 VAL A O 1
ATOM 648 N N . LYS A 1 85 ? 16.048 24.002 19.635 1.00 77.00 85 LYS A N 1
ATOM 649 C CA . LYS A 1 85 ? 15.313 25.242 19.918 1.00 77.00 85 LYS A CA 1
ATOM 650 C C . LYS A 1 85 ? 14.964 25.943 18.612 1.00 77.00 85 LYS A C 1
ATOM 652 O O . LYS A 1 85 ? 15.837 26.166 17.774 1.00 77.00 85 LYS A O 1
ATOM 657 N N . CYS A 1 86 ? 13.694 26.293 18.426 1.00 75.19 86 CYS A N 1
ATOM 658 C CA . CYS A 1 86 ? 13.291 27.127 17.300 1.00 75.19 86 CYS A CA 1
ATOM 659 C C . CYS A 1 86 ? 13.870 28.540 17.471 1.00 75.19 86 CYS A C 1
ATOM 661 O O . CYS A 1 86 ? 13.983 29.035 18.591 1.00 75.19 86 CYS A O 1
ATOM 663 N N . ALA A 1 87 ? 14.197 29.215 16.364 1.00 80.44 87 ALA A N 1
ATOM 664 C CA . ALA A 1 87 ? 14.748 30.578 16.383 1.00 80.44 87 ALA A CA 1
ATOM 665 C C . ALA A 1 87 ? 13.844 31.591 17.116 1.00 80.44 87 ALA A C 1
ATOM 667 O O . ALA A 1 87 ? 14.327 32.591 17.637 1.00 80.44 87 ALA A O 1
ATOM 668 N N . ASN A 1 88 ? 12.545 31.292 17.194 1.00 80.88 88 ASN A N 1
ATOM 669 C CA . ASN A 1 88 ? 11.530 32.120 17.839 1.00 80.88 88 ASN A CA 1
ATOM 670 C C . ASN A 1 88 ? 11.315 31.773 19.326 1.00 80.88 88 ASN A C 1
ATOM 672 O O . ASN A 1 88 ? 10.493 32.403 19.980 1.00 80.88 88 ASN A O 1
ATOM 676 N N . GLY A 1 89 ? 12.021 30.771 19.866 1.00 75.44 89 GLY A N 1
ATOM 677 C CA . GLY A 1 89 ? 11.849 30.294 21.244 1.00 75.44 89 GLY A CA 1
ATOM 678 C C . GLY A 1 89 ? 10.659 29.350 21.463 1.00 75.44 89 GLY A C 1
ATOM 679 O O . GLY A 1 89 ? 10.521 28.810 22.558 1.00 75.44 89 GLY A O 1
ATOM 680 N N . ASP A 1 90 ? 9.839 29.113 20.437 1.00 78.69 90 ASP A N 1
ATOM 681 C CA . ASP A 1 90 ? 8.730 28.158 20.488 1.00 78.69 90 ASP A CA 1
ATOM 682 C C . ASP A 1 90 ? 9.223 26.708 20.658 1.00 78.69 90 ASP A C 1
ATOM 684 O O . ASP A 1 90 ? 10.305 26.353 20.166 1.00 78.69 90 ASP A O 1
ATOM 688 N N . PRO A 1 91 ? 8.439 25.841 21.328 1.00 73.69 91 PRO A N 1
ATOM 689 C CA . PRO A 1 91 ? 8.762 24.427 21.419 1.00 73.69 91 PRO A CA 1
ATOM 690 C C . PRO A 1 91 ? 8.747 23.784 20.020 1.00 73.69 91 PRO A C 1
ATOM 692 O O . PRO A 1 91 ? 7.803 24.000 19.253 1.00 73.69 91 PRO A O 1
ATOM 695 N N . PRO A 1 92 ? 9.760 22.970 19.669 1.00 71.88 92 PRO A N 1
ATOM 696 C CA . PRO A 1 92 ? 9.783 22.272 18.391 1.00 71.88 92 PRO A CA 1
ATOM 697 C C . PRO A 1 92 ? 8.595 21.308 18.276 1.00 71.88 92 PRO A C 1
ATOM 699 O O . PRO A 1 92 ? 8.352 20.470 19.147 1.00 71.88 92 PRO A O 1
ATOM 702 N N . ILE A 1 93 ? 7.862 21.402 17.167 1.00 71.75 93 ILE A N 1
ATOM 703 C CA . ILE A 1 93 ? 6.781 20.469 16.850 1.00 71.75 93 ILE A CA 1
ATOM 704 C C . ILE A 1 93 ? 7.405 19.239 16.192 1.00 71.75 93 ILE A C 1
ATOM 706 O O . ILE A 1 93 ? 7.693 19.234 14.996 1.00 71.75 93 ILE A O 1
ATOM 710 N N . PHE A 1 94 ? 7.608 18.184 16.975 1.00 69.69 94 PHE A N 1
ATOM 711 C CA . PHE A 1 94 ? 7.968 16.876 16.439 1.00 69.69 94 PHE A CA 1
ATOM 712 C C . PHE A 1 94 ? 6.695 16.114 16.082 1.00 69.69 94 PHE A C 1
ATOM 714 O O . PHE A 1 94 ? 5.938 15.688 16.958 1.00 69.69 94 PHE A O 1
ATOM 721 N N . THR A 1 95 ? 6.444 15.927 14.788 1.00 65.00 95 THR A N 1
ATOM 722 C CA . THR A 1 95 ? 5.416 14.988 14.345 1.00 65.00 95 THR A CA 1
ATOM 723 C C . THR A 1 95 ? 5.884 13.580 14.692 1.00 65.00 95 THR A C 1
ATOM 725 O O . THR A 1 95 ? 6.888 13.097 14.168 1.00 65.00 95 THR A O 1
ATOM 728 N N . LYS A 1 96 ? 5.179 12.914 15.615 1.00 63.38 96 LYS A N 1
ATOM 729 C CA . LYS A 1 96 ? 5.439 11.499 15.884 1.00 63.38 96 LYS A CA 1
ATOM 730 C C . LYS A 1 96 ? 5.171 10.721 14.598 1.00 63.38 96 LYS A C 1
ATOM 732 O O . LYS A 1 96 ? 4.086 10.869 14.034 1.00 63.38 96 LYS A O 1
ATOM 737 N N . PRO A 1 97 ? 6.130 9.923 14.121 1.00 65.44 97 PRO A N 1
ATOM 738 C CA . PRO A 1 97 ? 5.888 9.109 12.954 1.00 65.44 97 PRO A CA 1
ATOM 739 C C . PRO A 1 97 ? 4.892 8.003 13.273 1.00 65.44 97 PRO A C 1
ATOM 741 O O . PRO A 1 97 ? 4.790 7.531 14.409 1.00 65.44 97 PRO A O 1
ATOM 744 N N . ASP A 1 98 ? 4.166 7.580 12.243 1.00 70.56 98 ASP A N 1
ATOM 745 C CA . ASP A 1 98 ? 3.248 6.459 12.360 1.00 70.56 98 ASP A CA 1
ATOM 746 C C . ASP A 1 98 ? 4.016 5.210 12.789 1.00 70.56 98 ASP A C 1
ATOM 748 O O . ASP A 1 98 ? 4.980 4.788 12.143 1.00 70.56 98 ASP A O 1
ATOM 752 N N . LYS A 1 99 ? 3.562 4.584 13.873 1.00 72.69 99 LYS A N 1
ATOM 753 C CA . LYS A 1 99 ? 4.143 3.330 14.340 1.00 72.69 99 LYS A CA 1
ATOM 754 C C . LYS A 1 99 ? 3.804 2.221 13.344 1.00 72.69 99 LYS A C 1
ATOM 756 O O . LYS A 1 99 ? 2.638 1.882 13.140 1.00 72.69 99 LYS A O 1
ATOM 761 N N . ILE A 1 100 ? 4.828 1.634 12.731 1.00 79.50 100 ILE A N 1
ATOM 762 C CA . ILE A 1 100 ? 4.658 0.532 11.784 1.00 79.50 100 ILE A CA 1
ATOM 763 C C . ILE A 1 100 ? 4.698 -0.803 12.533 1.00 79.50 100 ILE A C 1
ATOM 765 O O . ILE A 1 100 ? 5.739 -1.202 13.039 1.00 79.50 100 ILE A O 1
ATOM 769 N N . SER A 1 101 ? 3.566 -1.512 12.581 1.00 84.12 101 SER A N 1
ATOM 770 C CA . SER A 1 101 ? 3.472 -2.824 13.249 1.00 84.12 101 SER A CA 1
ATOM 771 C C . SER A 1 101 ? 3.975 -4.004 12.407 1.00 84.12 101 SER A C 1
ATOM 773 O O . SER A 1 101 ? 4.123 -5.100 12.931 1.00 84.12 101 SER A O 1
ATOM 775 N N . GLY A 1 102 ? 4.198 -3.816 11.103 1.00 84.94 102 GLY A N 1
ATOM 776 C CA . GLY A 1 102 ? 4.625 -4.890 10.205 1.00 84.94 102 GLY A CA 1
ATOM 777 C C . GLY A 1 102 ? 4.690 -4.462 8.741 1.00 84.94 102 GLY A C 1
ATOM 778 O O . GLY A 1 102 ? 4.008 -3.511 8.339 1.00 84.94 102 GLY A O 1
ATOM 779 N N . VAL A 1 103 ? 5.505 -5.181 7.967 1.00 86.31 103 VAL A N 1
ATOM 780 C CA . VAL A 1 103 ? 5.743 -4.976 6.530 1.00 86.31 103 VAL A CA 1
ATOM 781 C C . VAL A 1 103 ? 5.349 -6.247 5.771 1.00 86.31 103 VAL A C 1
ATOM 783 O O . VAL A 1 103 ? 5.695 -7.348 6.190 1.00 86.31 103 VAL A O 1
ATOM 786 N N . ILE A 1 104 ? 4.616 -6.091 4.670 1.00 86.06 104 ILE A N 1
ATOM 787 C CA . ILE A 1 104 ? 4.099 -7.159 3.806 1.00 86.06 104 ILE A CA 1
ATOM 788 C C . ILE A 1 104 ? 4.636 -6.916 2.386 1.00 86.06 104 ILE A C 1
ATOM 790 O O . ILE A 1 104 ? 4.485 -5.821 1.852 1.00 86.06 104 ILE A O 1
ATOM 794 N N . GLY A 1 105 ? 5.276 -7.913 1.774 1.00 79.50 105 GLY A N 1
ATOM 795 C CA . GLY A 1 105 ? 6.112 -7.761 0.565 1.00 79.50 105 GLY A CA 1
ATOM 796 C C . GLY A 1 105 ? 7.569 -8.146 0.877 1.00 79.50 105 GLY A C 1
ATOM 797 O O . GLY A 1 105 ? 7.834 -8.643 1.962 1.00 79.50 105 GLY A O 1
ATOM 798 N N . ALA A 1 106 ? 8.577 -7.996 0.017 1.00 61.66 106 ALA A N 1
ATOM 799 C CA . ALA A 1 106 ? 8.642 -7.555 -1.370 1.00 61.66 106 ALA A CA 1
ATOM 800 C C . ALA A 1 106 ? 8.831 -8.783 -2.278 1.00 61.66 106 ALA A C 1
ATOM 802 O O . ALA A 1 106 ? 9.780 -9.548 -2.118 1.00 61.66 106 ALA A O 1
ATOM 803 N N . ALA A 1 107 ? 7.917 -9.002 -3.222 1.00 53.69 107 ALA A N 1
ATOM 804 C CA . ALA A 1 107 ? 8.048 -10.114 -4.157 1.00 53.69 107 ALA A CA 1
ATOM 805 C C . ALA A 1 107 ? 9.028 -9.735 -5.278 1.00 53.69 107 ALA A C 1
ATOM 807 O O . ALA A 1 107 ? 8.621 -9.144 -6.280 1.00 53.69 107 ALA A O 1
ATOM 808 N N . ALA A 1 108 ? 10.306 -10.082 -5.119 1.00 51.53 108 ALA A N 1
ATOM 809 C CA . ALA A 1 108 ? 11.217 -10.213 -6.249 1.00 51.53 108 ALA A CA 1
ATOM 810 C C . ALA A 1 108 ? 10.901 -11.547 -6.951 1.00 51.53 108 ALA A C 1
ATOM 812 O O . ALA A 1 108 ? 11.231 -12.623 -6.452 1.00 51.53 108 ALA A O 1
ATOM 813 N N . SER A 1 109 ? 10.165 -11.504 -8.064 1.00 38.47 109 SER A N 1
ATOM 814 C CA . SER A 1 109 ? 9.997 -12.647 -8.981 1.00 38.47 109 SER A CA 1
ATOM 815 C C . SER A 1 109 ? 9.794 -12.184 -10.411 1.00 38.47 109 SER A C 1
ATOM 817 O O . SER A 1 109 ? 8.718 -11.595 -10.701 1.00 38.47 109 SER A O 1
#

InterPro domains:
  IPR000337 GPCR, family 3 [PR00248] (25-40)
  IPR000337 GPCR, family 3 [PR00248] (40-59)
  IPR000337 GPCR, family 3 [PR00248] (103-109)
  IPR001828 Receptor, ligand binding region [PF01094] (28-108)
  IPR028082 Periplasmic binding protein-like I [SSF53822] (3-108)
  IPR050726 Metabotropic Glutamate Receptor [PTHR24060] (1-109)

Nearest PDB structures (foldseek):
  8jd4-assembly1_4  TM=9.418E-01  e=1.477E-09  Homo sapiens
  5cnm-assembly1_A  TM=9.260E-01  e=9.388E-08  Homo sapiens
  5kzn-assembly1_A  TM=9.317E-01  e=1.715E-07  Homo sapiens
  2e4u-assembly1_A  TM=9.596E-01  e=1.403E-07  Rattus norvegicus
  7epd-assembly1_A  TM=7.868E-01  e=1.403E-07  Homo sapiens

pLDDT: mean 79.1, std 11.41, range [38.47, 94.44]

Organism: NCBI:txid237442

Foldseek 3Di:
DEEEFQQFADDPDPDRGHDGDVPRGVVVVVVVVVVLVVQQPDCVHPHPDRDDYDYDHPNLPPVSVVV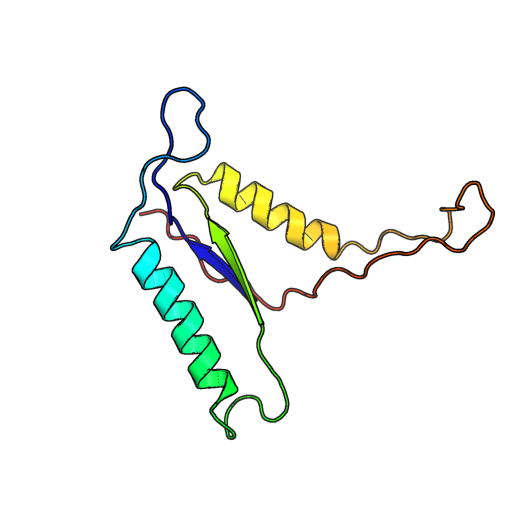VVVVLVVLVPPPPQVPDADPVRDRDDDDRDDNDPDYHDDDND

Sequence (109 aa):
LVGLFPVHAKGERGVPCGELKKEKGIHRLEAMLYAVDQINKDPDLLANITLGVRILDTCSRDTYALEQSLTFVQALIEKDGSDVKCANGDPPIFTKPDKISGVIGAAAS

Radius of gyration: 18.03 Å; Cα contacts (8 Å, |Δi|>4): 138; chains: 1; bounding box: 35×45×43 Å

Solvent-accessible surface area (backbone atoms only — not comparable to full-atom values): 6594 Å² total; per-residue (Å²): 60,35,39,40,36,38,36,23,33,58,29,65,96,84,41,82,52,38,59,77,33,61,77,74,7,47,51,51,53,49,50,51,54,51,52,46,51,52,44,59,68,36,73,88,46,62,64,97,54,81,76,57,77,48,78,46,72,26,17,68,35,72,68,51,46,50,54,57,53,48,56,59,54,56,53,69,53,77,73,78,59,91,82,57,74,41,98,83,71,51,82,66,85,77,80,78,58,84,83,73,84,46,77,46,68,72,83,88,126